Protein AF-X1B4F6-F1 (afdb_monomer_lite)

pLDDT: mean 88.68, std 7.44, range [50.06, 95.12]

Sequence (67 aa):
MSHQNEFKKVLLSPPHATLGKKGITEEFILHVQHLLKKYKIIKIKMLKSIATKTNIRGIAEQISTST

Structure (mmCIF, N/CA/C/O backbone):
data_AF-X1B4F6-F1
#
_entry.id   AF-X1B4F6-F1
#
loop_
_atom_site.group_PDB
_atom_site.id
_atom_site.type_symbol
_atom_site.label_atom_id
_atom_site.label_alt_id
_atom_site.label_comp_id
_atom_site.label_asym_id
_atom_site.label_entity_id
_atom_site.label_seq_id
_atom_site.pdbx_PDB_ins_code
_atom_site.Cartn_x
_atom_site.Cartn_y
_atom_site.Cartn_z
_atom_site.occupancy
_atom_site.B_iso_or_equiv
_atom_site.auth_seq_id
_atom_site.auth_comp_id
_atom_site.auth_asym_id
_atom_site.auth_atom_id
_atom_site.pdbx_PDB_model_num
ATOM 1 N N . MET A 1 1 ? -9.443 -3.382 20.907 1.00 50.06 1 MET A N 1
ATOM 2 C CA . MET A 1 1 ? -9.985 -3.866 19.615 1.00 50.06 1 MET A CA 1
ATOM 3 C C . MET A 1 1 ? -8.912 -4.711 18.951 1.00 50.06 1 MET A C 1
ATOM 5 O O . MET A 1 1 ? -7.822 -4.198 18.748 1.00 50.06 1 MET A O 1
ATOM 9 N N . SER A 1 2 ? -9.153 -5.997 18.683 1.00 59.38 2 SER A N 1
ATOM 10 C CA . SER A 1 2 ? -8.150 -6.827 17.999 1.00 59.38 2 SER A CA 1
ATOM 11 C C . SER A 1 2 ? -8.018 -6.363 16.546 1.00 59.38 2 SER A C 1
ATOM 13 O O . SER A 1 2 ? -8.931 -6.575 15.743 1.00 59.38 2 SER A O 1
ATOM 15 N N . HIS A 1 3 ? -6.886 -5.737 16.205 1.00 70.75 3 HIS A N 1
ATOM 16 C CA . HIS A 1 3 ? -6.568 -5.272 14.846 1.00 70.75 3 HIS A CA 1
ATOM 17 C C . HIS A 1 3 ? -6.657 -6.388 13.790 1.00 70.75 3 HIS A C 1
ATOM 19 O O . HIS A 1 3 ? -6.796 -6.112 12.603 1.00 70.75 3 HIS A O 1
ATOM 25 N N . GLN A 1 4 ? -6.652 -7.658 14.209 1.00 82.19 4 GLN A N 1
ATOM 26 C CA . GLN A 1 4 ? -6.806 -8.815 13.328 1.00 82.19 4 GLN A CA 1
ATOM 27 C C . GLN A 1 4 ? -8.164 -8.851 12.610 1.00 82.19 4 GLN A C 1
ATOM 29 O O . GLN A 1 4 ? -8.227 -9.237 11.442 1.00 82.19 4 GLN A O 1
ATOM 34 N N . ASN A 1 5 ? -9.252 -8.442 13.271 1.00 84.62 5 ASN A N 1
ATOM 35 C CA . ASN A 1 5 ? -10.583 -8.451 12.654 1.00 84.62 5 ASN A CA 1
ATOM 36 C C . ASN A 1 5 ? -10.737 -7.323 11.628 1.00 84.62 5 ASN A C 1
ATOM 38 O O . ASN A 1 5 ? -11.318 -7.531 10.564 1.00 84.62 5 ASN A O 1
ATOM 42 N N . GLU A 1 6 ? -10.186 -6.145 11.920 1.00 84.75 6 GLU A N 1
ATOM 43 C CA . GLU A 1 6 ? -10.155 -5.014 10.985 1.00 84.75 6 GLU A CA 1
ATOM 44 C C . GLU A 1 6 ? -9.255 -5.318 9.785 1.00 84.75 6 GLU A C 1
ATOM 46 O O . GLU A 1 6 ? -9.655 -5.093 8.644 1.00 84.75 6 GLU A O 1
ATOM 51 N N . PHE A 1 7 ? -8.096 -5.938 10.020 1.00 88.62 7 PHE A N 1
ATOM 52 C CA . PHE A 1 7 ? -7.194 -6.375 8.960 1.00 88.62 7 PHE A CA 1
ATOM 53 C C . PHE A 1 7 ? -7.871 -7.349 7.991 1.00 88.62 7 PHE A C 1
ATOM 55 O O . PHE A 1 7 ? -7.824 -7.143 6.780 1.00 88.62 7 PHE A O 1
ATOM 62 N N . LYS A 1 8 ? -8.565 -8.375 8.504 1.00 89.62 8 LYS A N 1
ATOM 63 C CA . LYS A 1 8 ? -9.308 -9.330 7.663 1.00 89.62 8 LYS A CA 1
ATOM 64 C C . LYS A 1 8 ? -10.384 -8.640 6.821 1.00 89.62 8 LYS A C 1
ATOM 66 O O . LYS A 1 8 ? -10.525 -8.960 5.643 1.00 89.62 8 LYS A O 1
ATOM 71 N N . LYS A 1 9 ? -11.107 -7.670 7.390 1.00 89.19 9 LYS A N 1
ATOM 72 C CA . LYS A 1 9 ? -12.112 -6.883 6.653 1.00 89.19 9 LYS A CA 1
ATOM 73 C C . LYS A 1 9 ? -11.475 -6.074 5.520 1.00 89.19 9 LYS A C 1
ATOM 75 O O . LYS A 1 9 ? -11.946 -6.144 4.389 1.00 89.19 9 LYS A O 1
ATOM 80 N N . VAL A 1 10 ? -10.381 -5.365 5.801 1.00 91.75 10 VAL A N 1
ATOM 81 C CA . VAL A 1 10 ? -9.647 -4.567 4.802 1.00 91.75 10 VAL A CA 1
ATOM 82 C C . VAL A 1 10 ? -9.008 -5.446 3.723 1.00 91.75 10 VAL A C 1
ATOM 84 O O . VAL A 1 10 ? -8.940 -5.065 2.556 1.00 91.75 10 VAL A O 1
ATOM 87 N N . LEU A 1 11 ? -8.572 -6.657 4.070 1.00 89.38 11 LEU A N 1
ATOM 88 C CA . LEU A 1 11 ? -8.016 -7.597 3.101 1.00 89.38 11 LEU A CA 1
ATOM 89 C C . LEU A 1 11 ? -9.057 -8.027 2.057 1.00 89.38 11 LEU A C 1
ATOM 91 O O . LEU A 1 11 ? -8.714 -8.169 0.882 1.00 89.38 11 LEU A O 1
ATOM 95 N N . LEU A 1 12 ? -10.314 -8.201 2.465 1.00 91.81 12 LEU A N 1
ATOM 96 C CA . LEU A 1 12 ? -11.421 -8.596 1.587 1.00 91.81 12 LEU A CA 1
ATOM 97 C C . LEU A 1 12 ? -12.038 -7.410 0.831 1.00 91.81 12 LEU A C 1
ATOM 99 O O . LEU A 1 12 ? -12.648 -7.606 -0.218 1.00 91.81 12 LEU A O 1
ATOM 103 N N . SER A 1 13 ? -11.855 -6.183 1.318 1.00 92.56 13 SER A N 1
ATOM 104 C CA . SER A 1 13 ? -12.379 -4.985 0.666 1.00 92.56 13 SER A CA 1
ATOM 105 C C . SER A 1 13 ? -11.616 -4.633 -0.623 1.00 92.56 13 SER A C 1
ATOM 107 O O . SER A 1 13 ? -10.481 -5.088 -0.852 1.00 92.56 13 SER A O 1
ATOM 109 N N . PRO A 1 14 ? -12.196 -3.770 -1.476 1.00 94.06 14 PRO A N 1
ATOM 110 C CA . PRO A 1 14 ? -11.457 -3.127 -2.553 1.00 94.06 14 PRO A CA 1
ATOM 111 C C . PRO A 1 14 ? -10.218 -2.380 -2.023 1.00 94.06 14 PRO A C 1
ATOM 113 O O . PRO A 1 14 ? -10.186 -1.971 -0.857 1.00 94.06 14 PRO A O 1
ATOM 116 N N . PRO A 1 15 ? -9.171 -2.217 -2.850 1.00 95.00 15 PRO A N 1
ATOM 117 C CA . PRO A 1 15 ? -8.018 -1.405 -2.486 1.00 95.00 15 PRO A CA 1
ATOM 118 C C . PRO A 1 15 ? -8.412 0.071 -2.328 1.00 95.00 15 PRO A C 1
ATOM 120 O O . PRO A 1 15 ? -9.224 0.589 -3.088 1.00 95.00 15 PRO A O 1
ATOM 123 N N . HIS A 1 16 ? -7.788 0.743 -1.364 1.00 95.06 16 HIS A N 1
ATOM 124 C CA . HIS A 1 16 ? -7.991 2.162 -1.068 1.00 95.06 16 HIS A CA 1
ATOM 125 C C . HIS A 1 16 ? -7.209 3.065 -2.028 1.00 95.06 16 HIS A C 1
ATOM 127 O O . HIS A 1 16 ? -7.647 4.168 -2.331 1.00 95.06 16 HIS A O 1
ATOM 133 N N . ALA A 1 17 ? -6.061 2.586 -2.513 1.00 93.44 17 ALA A N 1
ATOM 134 C CA . ALA A 1 17 ? -5.226 3.276 -3.487 1.00 93.44 17 ALA A CA 1
ATOM 135 C C . ALA A 1 17 ? -4.608 2.274 -4.469 1.00 93.44 17 ALA A C 1
ATOM 137 O O . ALA A 1 17 ? -4.432 1.094 -4.147 1.00 93.44 17 ALA A O 1
ATOM 138 N N . THR A 1 18 ? -4.260 2.750 -5.665 1.00 93.44 18 THR A N 1
ATOM 139 C CA . THR A 1 18 ? -3.528 1.962 -6.664 1.00 93.44 18 THR A CA 1
ATOM 140 C C . THR A 1 18 ? -2.215 2.653 -7.019 1.00 93.44 18 THR A C 1
ATOM 142 O O . THR A 1 18 ? -2.224 3.791 -7.476 1.00 93.44 18 THR A O 1
ATOM 145 N N . LEU A 1 19 ? -1.093 1.957 -6.844 1.00 91.25 19 LEU A N 1
ATOM 146 C CA . LEU A 1 19 ? 0.231 2.407 -7.260 1.00 91.25 19 LEU A CA 1
ATOM 147 C C . LEU A 1 19 ? 0.411 2.160 -8.763 1.00 91.25 19 LEU A C 1
ATOM 149 O O . LEU A 1 19 ? 0.487 1.011 -9.217 1.00 91.25 19 LEU A O 1
ATOM 153 N N . GLY A 1 20 ? 0.443 3.249 -9.529 1.00 88.81 20 GLY A N 1
ATOM 154 C CA . GLY A 1 20 ? 0.634 3.246 -10.980 1.00 88.81 20 GLY A CA 1
ATOM 155 C C . GLY A 1 20 ? 2.105 3.221 -11.405 1.00 88.81 20 GLY A C 1
ATOM 156 O O . GLY A 1 20 ? 3.002 3.270 -10.572 1.00 88.81 20 GLY A O 1
ATOM 157 N N . LYS A 1 21 ? 2.356 3.187 -12.726 1.00 87.12 21 LYS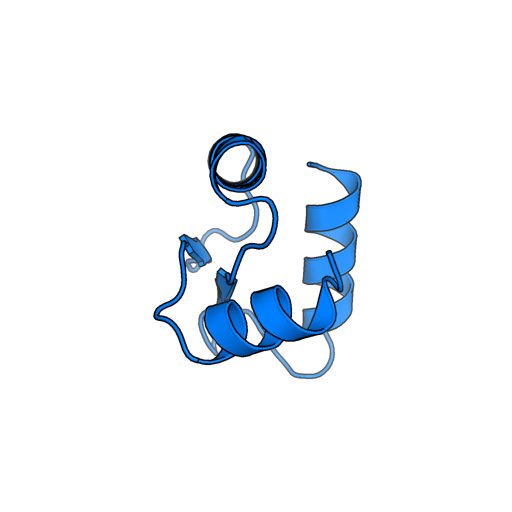 A N 1
ATOM 158 C CA . LYS A 1 21 ? 3.697 3.030 -13.349 1.00 87.12 21 LYS A CA 1
ATOM 159 C C . LYS A 1 21 ? 4.744 4.057 -12.914 1.00 87.12 21 LYS A C 1
ATOM 161 O O . LYS A 1 21 ? 5.925 3.748 -12.973 1.00 87.12 21 LYS A O 1
ATOM 166 N N . LYS A 1 22 ? 4.310 5.244 -12.481 1.00 86.00 22 LYS A N 1
ATOM 167 C CA . LYS A 1 22 ? 5.196 6.301 -11.974 1.00 86.00 22 LYS A CA 1
ATOM 168 C C . LYS A 1 22 ? 5.854 5.952 -10.629 1.00 86.00 22 LYS A C 1
ATOM 170 O O . LYS A 1 22 ? 6.809 6.615 -10.255 1.00 86.00 22 LYS A O 1
ATOM 175 N N . GLY A 1 23 ? 5.386 4.911 -9.937 1.00 85.75 23 GLY A N 1
ATOM 176 C CA . GLY A 1 23 ? 5.964 4.466 -8.672 1.00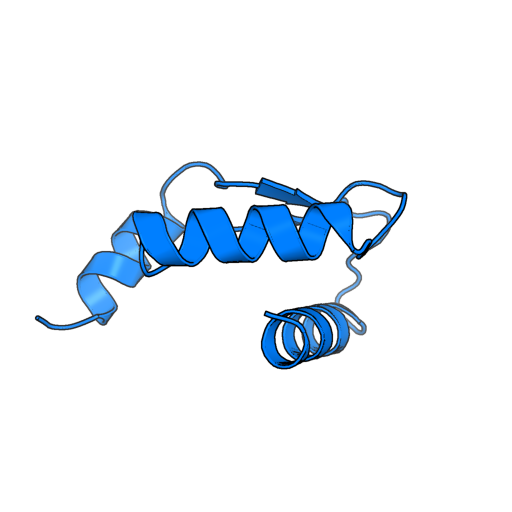 85.75 23 GLY A CA 1
ATOM 177 C C . GLY A 1 23 ? 5.569 5.348 -7.487 1.00 85.75 23 GLY A C 1
ATOM 178 O O . GLY A 1 23 ? 4.508 5.973 -7.497 1.00 85.75 23 GLY A O 1
ATOM 179 N N . ILE A 1 24 ? 6.400 5.328 -6.442 1.00 89.38 24 ILE A N 1
ATOM 180 C CA . ILE A 1 24 ? 6.182 6.074 -5.197 1.00 89.38 24 ILE A CA 1
ATOM 181 C C . ILE A 1 24 ? 6.644 7.516 -5.421 1.00 89.38 24 ILE A C 1
ATOM 183 O O . ILE A 1 24 ? 7.841 7.781 -5.496 1.00 89.38 24 ILE A O 1
ATOM 187 N N . THR A 1 25 ? 5.691 8.433 -5.544 1.00 92.50 25 THR A N 1
ATOM 188 C CA . THR A 1 25 ? 5.931 9.880 -5.638 1.00 92.50 25 THR A CA 1
ATOM 189 C C . THR A 1 25 ? 5.563 10.569 -4.324 1.00 92.50 25 TH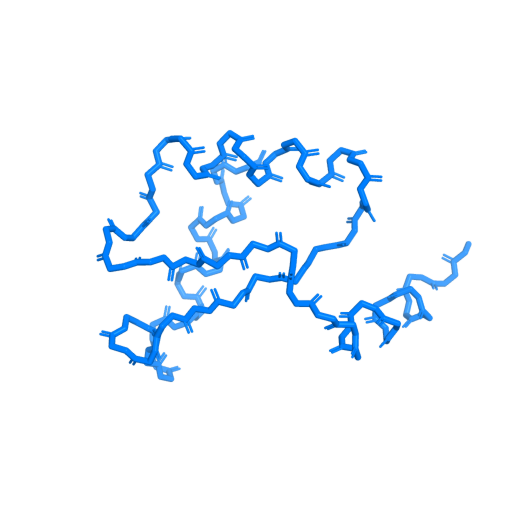R A C 1
ATOM 191 O O . THR A 1 25 ? 4.836 10.002 -3.507 1.00 92.50 25 THR A O 1
ATOM 194 N N . GLU A 1 26 ? 6.006 11.812 -4.126 1.00 92.38 26 GLU A N 1
ATOM 195 C CA . GLU A 1 26 ? 5.613 12.622 -2.960 1.00 92.38 26 GLU A CA 1
ATOM 196 C C . GLU A 1 26 ? 4.089 12.785 -2.861 1.00 92.38 26 GLU A C 1
ATOM 198 O O . GLU A 1 26 ? 3.502 12.586 -1.801 1.00 92.38 26 GLU A O 1
ATOM 203 N N . GLU A 1 27 ? 3.423 13.039 -3.990 1.00 93.06 27 GLU A N 1
ATOM 204 C CA . GLU A 1 27 ? 1.959 13.112 -4.077 1.00 93.06 27 GLU A CA 1
ATOM 205 C C . GLU A 1 27 ? 1.292 11.815 -3.599 1.00 93.06 27 GLU A C 1
ATOM 207 O O . GLU A 1 27 ? 0.281 11.841 -2.892 1.00 93.06 27 GLU A O 1
ATOM 212 N N . PHE A 1 28 ? 1.868 10.665 -3.962 1.00 93.06 28 PHE A N 1
ATOM 213 C CA . PHE A 1 28 ? 1.368 9.367 -3.532 1.00 93.06 28 PHE A CA 1
ATOM 214 C C . PHE A 1 28 ? 1.570 9.159 -2.028 1.00 93.06 28 PHE A C 1
ATOM 216 O O . PHE A 1 28 ? 0.659 8.674 -1.360 1.00 93.06 28 PHE A O 1
ATOM 223 N N . ILE A 1 29 ? 2.720 9.560 -1.482 1.00 93.75 29 ILE A N 1
ATOM 224 C CA . ILE A 1 29 ? 3.004 9.493 -0.042 1.00 93.75 29 ILE A CA 1
ATOM 225 C C . ILE A 1 29 ? 1.996 10.344 0.739 1.00 93.75 29 ILE A C 1
ATOM 227 O O . ILE A 1 29 ? 1.356 9.836 1.661 1.00 93.75 29 ILE A O 1
ATOM 231 N N . LEU A 1 30 ? 1.771 11.593 0.325 1.00 95.00 30 LEU A N 1
ATOM 232 C CA . LEU A 1 30 ? 0.786 12.484 0.948 1.00 95.00 30 LEU A CA 1
ATOM 233 C C . LEU A 1 30 ? -0.628 11.891 0.891 1.00 95.00 30 LEU A C 1
ATOM 235 O O . LEU A 1 30 ? -1.378 11.929 1.870 1.00 95.00 30 LEU A O 1
ATOM 239 N N . HIS A 1 31 ? -0.994 11.291 -0.242 1.00 94.44 31 HIS A N 1
ATOM 240 C CA . HIS A 1 31 ? -2.269 10.599 -0.383 1.00 94.44 31 HIS A CA 1
ATOM 241 C C . HIS A 1 31 ? -2.389 9.413 0.586 1.00 94.44 31 HIS A C 1
ATOM 243 O O . HIS A 1 31 ? -3.406 9.270 1.269 1.00 94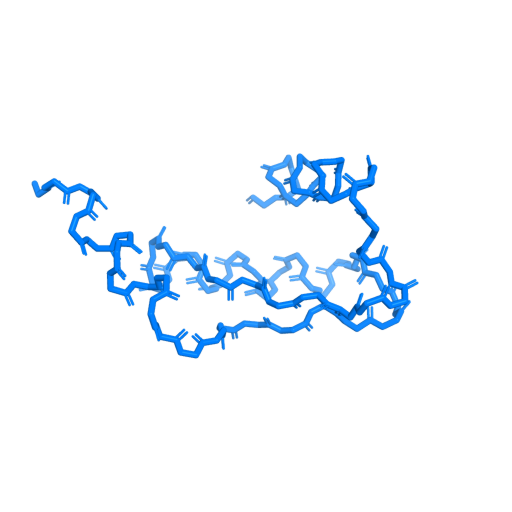.44 31 HIS A O 1
ATOM 249 N N . VAL A 1 32 ? -1.347 8.588 0.699 1.00 94.31 32 VAL A N 1
ATOM 250 C CA . VAL A 1 32 ? -1.301 7.455 1.631 1.00 94.31 32 VAL A CA 1
ATOM 251 C C . VAL A 1 32 ? -1.406 7.924 3.085 1.00 94.31 32 VAL A C 1
ATOM 253 O O . VAL A 1 32 ? -2.196 7.354 3.838 1.00 94.31 32 VAL A O 1
ATOM 256 N N . GLN A 1 33 ? -0.706 8.992 3.475 1.00 94.56 33 GLN A N 1
ATOM 257 C CA . GLN A 1 33 ? -0.802 9.575 4.818 1.00 94.56 33 GLN A CA 1
ATOM 258 C C . GLN A 1 33 ? -2.229 10.034 5.148 1.00 94.56 33 GLN A C 1
ATOM 260 O O . GLN A 1 33 ? -2.732 9.769 6.244 1.00 94.56 33 GLN A O 1
ATOM 265 N N . HIS A 1 34 ? -2.926 10.672 4.204 1.00 95.12 34 HIS A N 1
ATOM 266 C CA . HIS A 1 34 ? -4.334 11.036 4.386 1.00 95.12 34 HIS A CA 1
ATOM 267 C C . HIS A 1 34 ? -5.242 9.811 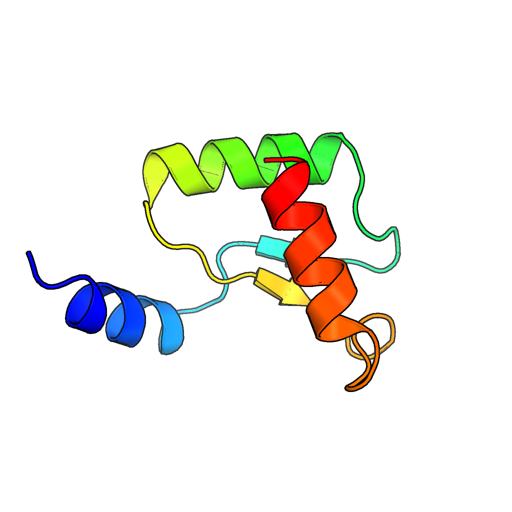4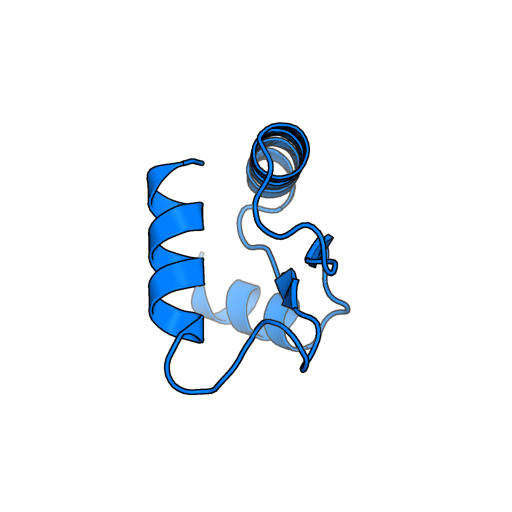.555 1.00 95.12 34 HIS A C 1
ATOM 269 O O . HIS A 1 34 ? -6.122 9.809 5.421 1.00 95.12 34 HIS A O 1
ATOM 275 N N . LEU A 1 35 ? -5.023 8.750 3.775 1.00 94.44 35 LEU A N 1
ATOM 276 C CA . LEU A 1 35 ? -5.792 7.511 3.899 1.00 94.44 35 LEU A CA 1
ATOM 277 C C . LEU A 1 35 ? -5.539 6.807 5.238 1.00 94.44 35 LEU A C 1
ATOM 279 O O . LEU A 1 35 ? -6.493 6.341 5.862 1.00 94.44 35 LEU A O 1
ATOM 283 N N . LEU A 1 36 ? -4.289 6.761 5.705 1.00 92.12 36 LEU A N 1
ATOM 284 C CA . LEU A 1 36 ? -3.923 6.168 6.995 1.00 92.12 36 LEU A CA 1
ATOM 285 C C . LEU A 1 36 ? -4.615 6.881 8.159 1.00 92.12 36 LEU A C 1
ATOM 287 O O . LEU A 1 36 ? -5.207 6.214 9.009 1.00 92.12 36 LEU A O 1
ATOM 291 N N . LYS A 1 37 ? -4.634 8.222 8.155 1.00 92.44 37 LYS A N 1
ATOM 292 C CA . LYS A 1 37 ? -5.348 9.023 9.166 1.00 92.44 37 LYS A CA 1
ATOM 293 C C . LYS A 1 37 ? -6.845 8.699 9.216 1.00 92.44 37 LYS A C 1
ATOM 295 O O . LYS A 1 37 ? -7.427 8.691 10.297 1.00 92.44 37 LYS A O 1
ATOM 300 N N . LYS A 1 38 ? -7.467 8.414 8.066 1.00 93.00 38 LYS A N 1
ATOM 301 C CA . LYS A 1 38 ? -8.906 8.127 7.968 1.00 93.00 38 LYS A CA 1
ATOM 302 C C . LYS A 1 38 ? -9.269 6.681 8.326 1.00 93.00 38 LYS A C 1
ATOM 304 O O . LYS A 1 38 ? -10.255 6.467 9.025 1.00 93.00 38 LYS A O 1
ATOM 309 N N . TYR A 1 39 ? -8.517 5.698 7.828 1.00 89.44 39 TYR A N 1
ATOM 310 C CA . TYR A 1 39 ? -8.924 4.284 7.850 1.00 89.44 39 TYR A CA 1
ATOM 311 C C . TYR A 1 39 ? -8.122 3.396 8.811 1.00 89.44 39 TYR A C 1
ATOM 313 O O . TYR A 1 39 ? -8.539 2.265 9.050 1.00 89.44 39 TYR A O 1
ATOM 321 N N . LYS A 1 40 ? -7.008 3.881 9.384 1.00 86.88 40 LYS A N 1
ATOM 322 C CA . LYS A 1 40 ? -6.054 3.154 10.258 1.00 86.88 40 LYS A CA 1
ATOM 323 C C . LYS A 1 40 ? -5.323 1.971 9.607 1.00 86.88 40 LYS A C 1
ATOM 325 O O . LYS A 1 40 ? -4.138 1.789 9.853 1.00 86.88 40 LYS A O 1
ATOM 330 N N . ILE A 1 41 ? -5.999 1.184 8.773 1.00 91.69 41 ILE A N 1
ATOM 331 C CA . ILE A 1 41 ? -5.441 0.103 7.957 1.00 91.69 41 ILE A CA 1
ATOM 332 C C . ILE A 1 41 ? -5.854 0.366 6.515 1.00 91.69 41 ILE A C 1
ATOM 334 O O . ILE A 1 41 ? -7.028 0.588 6.225 1.00 91.69 41 ILE A O 1
ATOM 338 N N . ILE A 1 42 ? -4.893 0.313 5.600 1.00 93.06 42 ILE A N 1
ATOM 339 C CA . ILE A 1 42 ? -5.134 0.550 4.180 1.00 93.06 42 ILE A CA 1
ATOM 340 C C . ILE A 1 42 ? -4.672 -0.639 3.348 1.00 93.06 42 ILE A C 1
ATOM 342 O O . ILE A 1 42 ? -3.786 -1.402 3.727 1.00 93.06 42 ILE A O 1
ATOM 346 N N . LYS A 1 43 ? -5.273 -0.767 2.169 1.00 94.12 43 LYS A N 1
ATOM 347 C CA . LYS A 1 43 ? -4.916 -1.767 1.164 1.00 94.12 43 LYS A CA 1
ATOM 348 C C . LYS A 1 43 ? -4.512 -1.048 -0.109 1.00 94.12 43 LYS A C 1
ATOM 350 O O . LYS A 1 43 ? -5.341 -0.364 -0.703 1.00 94.12 43 LYS A O 1
ATOM 355 N N . ILE A 1 44 ? -3.263 -1.216 -0.525 1.00 93.12 44 ILE A N 1
ATOM 356 C CA . ILE A 1 44 ? -2.724 -0.611 -1.744 1.00 93.12 44 ILE A CA 1
ATOM 357 C C . ILE A 1 44 ? -2.584 -1.704 -2.802 1.00 93.12 44 ILE A C 1
ATOM 359 O O . ILE A 1 44 ? -1.940 -2.727 -2.576 1.00 93.12 44 ILE A O 1
ATOM 363 N N . LYS A 1 45 ? -3.195 -1.502 -3.970 1.00 92.38 45 LYS A N 1
ATOM 364 C CA . LYS A 1 45 ? -2.996 -2.362 -5.141 1.00 92.38 45 LYS A CA 1
ATOM 365 C C . LYS A 1 45 ? -1.811 -1.843 -5.942 1.00 92.38 45 LYS A C 1
ATOM 367 O O . LYS A 1 45 ? -1.714 -0.650 -6.181 1.00 92.38 45 LYS A O 1
ATOM 372 N N . MET A 1 46 ? -0.941 -2.723 -6.411 1.00 91.19 46 MET A N 1
ATOM 373 C CA . MET A 1 46 ? 0.175 -2.348 -7.282 1.00 91.19 46 MET A CA 1
ATOM 374 C C . MET A 1 46 ? 0.005 -2.988 -8.658 1.00 91.19 46 MET A C 1
ATOM 376 O O . MET A 1 46 ? -0.558 -4.081 -8.777 1.00 91.19 46 MET A O 1
ATOM 380 N N . LEU A 1 47 ? 0.469 -2.313 -9.711 1.00 90.31 47 LEU A N 1
ATOM 381 C CA . LEU A 1 47 ? 0.486 -2.895 -11.052 1.00 90.31 47 LEU A CA 1
ATOM 382 C C . LEU A 1 47 ? 1.522 -4.025 -11.139 1.00 90.31 47 LEU A C 1
ATOM 384 O O . LEU A 1 47 ? 2.641 -3.894 -10.644 1.00 90.31 47 LEU A O 1
ATOM 388 N N . LYS A 1 48 ? 1.175 -5.107 -11.851 1.00 85.25 48 LYS A N 1
ATOM 389 C CA . LYS A 1 48 ? 2.047 -6.281 -12.059 1.00 85.25 48 LYS A CA 1
ATOM 390 C C . LYS A 1 48 ? 3.388 -5.929 -12.716 1.00 85.25 48 LYS A C 1
ATOM 392 O O . LYS A 1 48 ? 4.375 -6.614 -12.494 1.00 85.25 48 LYS A O 1
ATOM 397 N N . SER A 1 49 ? 3.423 -4.860 -13.511 1.00 84.56 49 SER A N 1
ATOM 398 C CA . SER A 1 49 ? 4.645 -4.373 -14.160 1.00 84.56 49 SER A CA 1
ATOM 399 C C . SER A 1 49 ? 5.652 -3.747 -13.192 1.00 84.56 49 SER A C 1
ATOM 401 O O . SER A 1 49 ? 6.787 -3.522 -13.582 1.00 84.56 49 SER A O 1
ATOM 403 N N . ILE A 1 50 ? 5.230 -3.415 -11.969 1.00 82.31 50 ILE A N 1
ATOM 404 C CA . ILE A 1 50 ? 6.047 -2.712 -10.973 1.00 82.31 50 ILE A CA 1
ATOM 405 C C . ILE A 1 50 ? 6.305 -3.621 -9.782 1.00 82.31 50 ILE A C 1
ATOM 407 O O . ILE A 1 50 ? 7.436 -3.720 -9.334 1.00 82.31 50 ILE A O 1
ATOM 411 N N . ALA A 1 51 ? 5.267 -4.294 -9.280 1.00 82.81 51 ALA A N 1
ATOM 412 C CA . ALA A 1 51 ? 5.377 -5.191 -8.141 1.00 82.81 51 ALA A CA 1
ATOM 413 C C . ALA A 1 51 ? 5.696 -6.613 -8.612 1.00 82.81 51 ALA A C 1
ATOM 415 O O . ALA A 1 51 ? 4.814 -7.370 -9.028 1.00 82.81 51 ALA A O 1
ATOM 416 N N . THR A 1 52 ? 6.970 -6.977 -8.530 1.00 84.06 52 THR A N 1
ATOM 417 C CA . THR A 1 52 ? 7.454 -8.349 -8.664 1.00 84.06 52 THR A CA 1
ATOM 418 C C . THR A 1 52 ? 7.569 -8.990 -7.278 1.00 84.06 52 THR A C 1
ATOM 420 O O . THR A 1 52 ? 7.598 -8.316 -6.248 1.00 84.06 52 THR A O 1
ATOM 423 N N . LYS A 1 53 ? 7.642 -10.326 -7.217 1.00 81.19 53 LYS A N 1
ATOM 424 C CA . LYS A 1 53 ? 7.764 -11.041 -5.931 1.00 81.19 53 LYS A CA 1
ATOM 425 C C . LYS A 1 53 ? 9.011 -10.635 -5.132 1.00 81.19 53 LYS A C 1
ATOM 427 O O . LYS A 1 53 ? 9.003 -10.754 -3.914 1.00 81.19 53 LYS A O 1
ATOM 432 N N . THR A 1 54 ? 10.060 -10.172 -5.808 1.00 84.06 54 THR A N 1
ATOM 433 C CA . THR A 1 54 ? 11.344 -9.821 -5.194 1.00 84.06 54 THR A CA 1
ATOM 434 C C . THR A 1 54 ? 11.380 -8.395 -4.651 1.00 84.06 54 THR A C 1
ATOM 436 O O . THR A 1 54 ? 12.058 -8.157 -3.659 1.00 84.06 54 THR A O 1
ATOM 439 N N . ASN A 1 55 ? 10.640 -7.451 -5.246 1.00 86.62 55 ASN A N 1
ATOM 440 C CA . ASN A 1 55 ? 10.700 -6.035 -4.861 1.00 86.62 55 ASN A CA 1
ATOM 441 C C . ASN A 1 55 ? 9.521 -5.558 -3.999 1.00 86.62 55 ASN A C 1
ATOM 443 O O . ASN A 1 55 ? 9.596 -4.483 -3.407 1.00 86.62 55 ASN A O 1
ATOM 447 N N . ILE A 1 56 ? 8.452 -6.355 -3.890 1.00 87.62 56 ILE A N 1
ATOM 448 C CA . ILE A 1 56 ? 7.228 -5.964 -3.181 1.00 87.62 56 ILE A CA 1
ATOM 449 C C . ILE A 1 56 ? 7.484 -5.588 -1.717 1.00 87.62 56 ILE A C 1
ATOM 451 O O . ILE A 1 56 ? 6.861 -4.667 -1.196 1.00 87.62 56 ILE A O 1
ATOM 455 N N . ARG A 1 57 ? 8.435 -6.272 -1.069 1.00 89.88 57 ARG A N 1
ATOM 456 C CA . ARG A 1 57 ? 8.836 -5.982 0.307 1.00 89.88 57 ARG A CA 1
ATOM 457 C C . ARG A 1 57 ? 9.575 -4.649 0.414 1.00 89.88 57 ARG A C 1
ATOM 459 O O . ARG A 1 57 ? 9.221 -3.853 1.270 1.00 89.88 57 ARG A O 1
ATOM 466 N N . GLY A 1 58 ? 10.517 -4.383 -0.491 1.00 89.56 58 GLY A N 1
ATOM 467 C CA . GLY A 1 58 ? 11.249 -3.114 -0.519 1.00 89.56 58 GLY A CA 1
ATOM 468 C C . GLY A 1 58 ? 10.330 -1.917 -0.770 1.00 89.56 58 GLY A C 1
ATOM 469 O O . GLY A 1 58 ? 10.456 -0.894 -0.112 1.00 89.56 58 GLY A O 1
ATOM 470 N N . ILE A 1 59 ? 9.333 -2.073 -1.648 1.00 89.19 59 ILE A N 1
ATOM 471 C CA . ILE A 1 59 ? 8.296 -1.054 -1.877 1.00 89.19 59 ILE A CA 1
ATOM 472 C C . ILE A 1 59 ? 7.481 -0.800 -0.601 1.00 89.19 59 ILE A C 1
ATOM 474 O O . ILE A 1 59 ? 7.209 0.350 -0.262 1.00 89.19 59 ILE A O 1
ATOM 478 N N . ALA A 1 60 ? 7.093 -1.859 0.113 1.00 89.44 60 ALA A N 1
ATOM 479 C CA . ALA A 1 60 ? 6.351 -1.726 1.363 1.00 89.44 60 ALA A CA 1
ATOM 480 C C . ALA A 1 60 ? 7.181 -1.035 2.458 1.00 89.44 60 ALA A C 1
ATOM 482 O O . ALA A 1 60 ? 6.662 -0.157 3.143 1.00 89.44 60 ALA A O 1
ATOM 483 N N . GLU A 1 61 ? 8.459 -1.394 2.590 1.00 92.62 61 GLU A N 1
ATOM 484 C CA . GLU A 1 61 ? 9.397 -0.755 3.519 1.00 92.62 61 GLU A CA 1
ATOM 485 C C . GLU A 1 61 ? 9.584 0.727 3.173 1.00 92.62 61 GLU A C 1
ATOM 487 O O . GLU A 1 61 ? 9.437 1.577 4.045 1.00 92.62 61 GLU A O 1
ATOM 492 N N . GLN A 1 62 ? 9.777 1.057 1.893 1.00 91.31 62 GLN A N 1
ATOM 493 C CA . GLN A 1 62 ? 9.911 2.439 1.436 1.00 91.31 62 GLN A CA 1
ATOM 494 C C . GLN A 1 62 ? 8.672 3.279 1.769 1.00 91.31 62 GLN A C 1
ATOM 496 O O . GLN A 1 62 ? 8.805 4.367 2.321 1.00 91.31 62 GLN A O 1
ATOM 501 N N . ILE A 1 63 ? 7.465 2.771 1.489 1.00 90.88 63 ILE A N 1
ATOM 502 C CA . ILE A 1 63 ? 6.221 3.465 1.855 1.00 90.88 63 ILE A CA 1
ATOM 503 C C . ILE A 1 63 ? 6.153 3.644 3.374 1.00 90.88 63 ILE A C 1
ATOM 505 O O . ILE A 1 63 ? 5.888 4.749 3.826 1.00 90.88 63 ILE A O 1
ATOM 509 N N . SER A 1 64 ? 6.446 2.597 4.151 1.00 90.12 64 SER A N 1
ATOM 510 C CA . SER A 1 64 ? 6.388 2.645 5.616 1.00 90.12 64 SER A CA 1
ATOM 511 C C . SER A 1 64 ? 7.369 3.638 6.241 1.00 90.12 64 SER A C 1
ATOM 513 O O . SER A 1 64 ? 7.075 4.155 7.312 1.00 90.12 64 SER A O 1
ATOM 515 N N . THR A 1 65 ? 8.537 3.866 5.639 1.00 92.06 65 THR A N 1
ATOM 516 C CA . THR A 1 65 ? 9.507 4.859 6.126 1.00 92.06 65 THR A CA 1
ATOM 517 C C . THR A 1 65 ? 9.121 6.280 5.720 1.00 92.06 65 THR A C 1
ATOM 519 O O . THR A 1 65 ? 9.442 7.226 6.432 1.00 92.06 65 THR A O 1
ATOM 522 N N . SER A 1 66 ? 8.453 6.447 4.578 1.00 89.06 66 SER A N 1
ATOM 523 C CA . SER A 1 66 ? 8.085 7.763 4.045 1.00 89.06 66 SER A CA 1
ATOM 524 C C . SER A 1 66 ? 6.742 8.304 4.541 1.00 89.06 66 SER A C 1
ATOM 526 O O . SER A 1 66 ? 6.472 9.486 4.334 1.00 89.06 66 SER A O 1
ATOM 528 N N . THR A 1 67 ? 5.887 7.474 5.143 1.00 82.62 67 THR A N 1
ATOM 529 C CA . THR A 1 67 ? 4.546 7.866 5.618 1.00 82.62 67 THR A CA 1
ATOM 530 C C . THR A 1 67 ? 4.486 8.016 7.121 1.00 82.62 67 THR A C 1
ATOM 532 O O . THR A 1 67 ? 3.933 9.053 7.550 1.00 82.62 67 THR A O 1
#

Secondary structure (DSSP, 8-state):
--HHHHHHHHHHSPPSEEE-TT-S-HHHHHHHHHHHHHHSS--EEE-TTT--TTTHHHHHHHHHHH-

Radius of gyration: 12.26 Å; chains: 1; bounding box: 24×24×34 Å

InterPro domains:
  IPR001890 RNA-binding, CRM domain [PF01985] (14-67)
  IPR001890 RNA-binding, CRM domain [PS51295] (1-67)
  IPR035920 YhbY-like superfamily [G3DSA:3.30.110.60] (4-67)
  IPR035920 YhbY-like superfamily [SSF75471] (14-65)

Foldseek 3Di:
DPVVVLVVVQVPDDFPEEADPVADDPVNLVVVVVVCVVRVDGGYHYDPVVDDPVCVVVSVVVSVVSD

Organism: NCBI:txid412755